Protein AF-A0AAU9DUJ5-F1 (afdb_monomer)

Structure (mmCIF, N/CA/C/O backbone):
data_AF-A0AAU9DUJ5-F1
#
_entry.id   AF-A0AAU9DUJ5-F1
#
loop_
_atom_site.group_PDB
_atom_site.id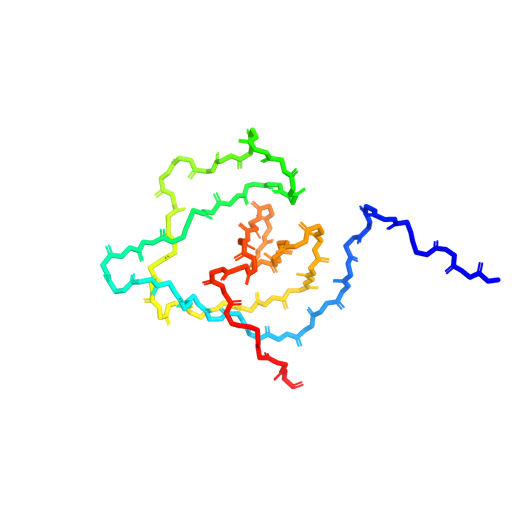
_atom_site.type_symbol
_atom_site.label_atom_id
_atom_site.label_alt_id
_atom_site.label_comp_id
_atom_site.label_asym_id
_atom_site.label_entity_id
_atom_site.label_seq_id
_atom_site.pdbx_PDB_ins_code
_atom_site.Cartn_x
_atom_site.Cartn_y
_atom_site.Cartn_z
_atom_site.occupancy
_atom_site.B_iso_or_equiv
_atom_site.auth_seq_id
_atom_site.auth_comp_id
_atom_site.auth_asym_id
_atom_site.auth_atom_id
_atom_site.pdbx_PDB_model_num
ATOM 1 N N . MET A 1 1 ? -5.221 25.408 14.394 1.00 40.72 1 MET A N 1
ATOM 2 C CA . MET A 1 1 ? -5.136 24.892 13.011 1.00 40.72 1 MET A CA 1
ATOM 3 C C . MET A 1 1 ? -4.140 23.745 13.014 1.00 40.72 1 MET A C 1
ATOM 5 O O . MET A 1 1 ? -2.975 23.975 13.306 1.00 40.72 1 MET A O 1
ATOM 9 N N . SER A 1 2 ? -4.602 22.510 12.834 1.00 40.88 2 SER A N 1
ATOM 10 C CA . SER A 1 2 ? -3.755 21.318 12.943 1.00 40.88 2 SER A CA 1
ATOM 11 C C . SER A 1 2 ? -2.981 21.119 11.642 1.00 40.88 2 SER A C 1
ATOM 13 O O . SER A 1 2 ? -3.554 20.686 10.646 1.00 40.88 2 SER A O 1
ATOM 15 N N . PHE A 1 3 ? -1.688 21.443 11.635 1.00 47.38 3 PHE A N 1
ATOM 16 C CA . PHE A 1 3 ? -0.788 21.027 10.564 1.00 47.38 3 PHE A CA 1
ATOM 17 C C . PHE A 1 3 ? -0.612 19.514 10.678 1.00 47.38 3 PHE A C 1
ATOM 19 O O . PHE A 1 3 ? 0.070 19.032 11.581 1.00 47.38 3 PHE A O 1
ATOM 26 N N . THR A 1 4 ? -1.256 18.741 9.806 1.00 50.56 4 THR A N 1
ATOM 27 C CA . THR A 1 4 ? -0.905 17.327 9.655 1.00 50.56 4 THR A CA 1
ATOM 28 C C . THR A 1 4 ? 0.559 17.274 9.231 1.00 50.56 4 THR A C 1
ATOM 30 O O . THR A 1 4 ? 0.890 17.863 8.196 1.00 50.56 4 THR A O 1
ATOM 33 N N . PRO A 1 5 ? 1.456 16.623 9.988 1.00 49.62 5 PRO A N 1
ATOM 34 C CA . PRO A 1 5 ? 2.839 16.514 9.566 1.00 49.62 5 PRO A CA 1
ATOM 35 C C . PRO A 1 5 ? 2.866 15.841 8.196 1.00 49.62 5 PRO A C 1
ATOM 37 O O . PRO A 1 5 ? 2.319 14.747 8.033 1.00 49.62 5 PRO A O 1
ATOM 40 N N . ILE A 1 6 ? 3.535 16.467 7.230 1.00 56.44 6 ILE A N 1
ATOM 41 C CA . ILE A 1 6 ? 3.714 15.999 5.843 1.00 56.44 6 ILE A CA 1
ATOM 42 C C . ILE A 1 6 ? 4.376 14.606 5.719 1.00 56.44 6 ILE A C 1
ATOM 44 O O . ILE A 1 6 ? 4.523 14.090 4.620 1.00 56.44 6 ILE A O 1
ATOM 48 N N . ASN A 1 7 ? 4.716 13.968 6.845 1.00 61.09 7 ASN A N 1
ATOM 49 C CA . ASN A 1 7 ? 5.305 12.634 6.961 1.00 61.09 7 ASN A CA 1
ATOM 50 C C . ASN A 1 7 ? 4.521 11.676 7.881 1.00 61.09 7 ASN A C 1
ATOM 52 O O . ASN A 1 7 ? 5.068 10.668 8.322 1.00 61.09 7 ASN A O 1
ATOM 56 N N . THR A 1 8 ? 3.254 11.958 8.196 1.00 69.38 8 THR A N 1
ATOM 57 C CA . THR A 1 8 ? 2.428 11.050 9.013 1.00 69.38 8 THR A CA 1
ATOM 58 C C . THR A 1 8 ? 1.475 10.216 8.167 1.00 69.38 8 THR A C 1
ATOM 60 O O . THR A 1 8 ? 0.891 10.686 7.191 1.00 69.38 8 THR A O 1
ATOM 63 N N . MET A 1 9 ? 1.343 8.937 8.526 1.00 80.50 9 MET A N 1
ATOM 64 C CA . MET A 1 9 ? 0.430 8.009 7.866 1.00 80.50 9 MET A CA 1
ATOM 65 C C . MET A 1 9 ? -1.012 8.493 8.023 1.00 80.50 9 MET A C 1
ATOM 67 O O . MET A 1 9 ? -1.537 8.546 9.132 1.00 80.50 9 MET A O 1
ATOM 71 N N . THR A 1 10 ? -1.670 8.796 6.908 1.00 86.94 10 THR A N 1
ATOM 72 C CA . THR A 1 10 ? -3.109 9.061 6.873 1.00 86.94 10 THR A CA 1
ATOM 73 C C . THR A 1 10 ? -3.847 7.732 7.031 1.00 86.94 10 THR A C 1
ATOM 75 O O . THR A 1 10 ? -3.661 6.854 6.185 1.00 86.94 10 THR A O 1
ATOM 78 N N . PRO A 1 11 ? -4.660 7.530 8.081 1.00 84.19 11 PRO A N 1
ATOM 79 C CA . PRO A 1 11 ? -5.437 6.307 8.226 1.00 84.19 11 PRO A CA 1
ATOM 80 C C . PRO A 1 11 ? -6.486 6.225 7.111 1.00 84.19 11 PRO A C 1
ATOM 82 O O . PRO A 1 11 ? -7.230 7.168 6.864 1.00 84.19 11 PRO A O 1
ATOM 85 N N . LEU A 1 12 ? -6.539 5.084 6.431 1.00 85.75 12 LEU A N 1
ATOM 86 C CA . LEU A 1 12 ? -7.477 4.796 5.348 1.00 85.75 12 LEU A CA 1
ATOM 87 C C . LEU A 1 12 ? -7.954 3.366 5.518 1.00 85.75 12 LEU A C 1
ATOM 89 O O . LEU A 1 12 ? -7.148 2.481 5.790 1.00 85.75 12 LEU A O 1
ATOM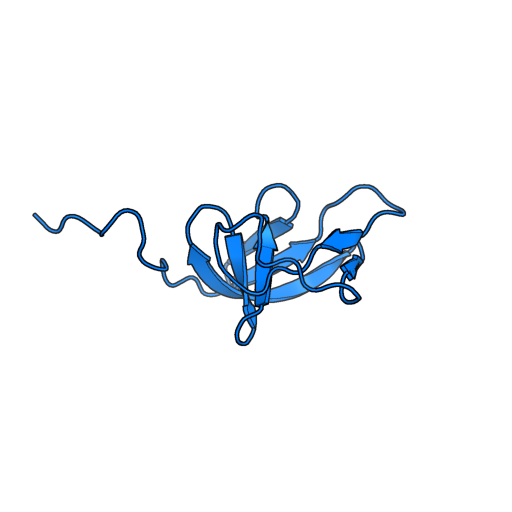 93 N N . ARG A 1 13 ? -9.250 3.129 5.344 1.00 85.50 13 ARG A N 1
ATOM 94 C CA . ARG A 1 13 ? -9.832 1.790 5.413 1.00 85.50 13 ARG A CA 1
ATOM 95 C C . ARG A 1 13 ? -10.493 1.500 4.081 1.00 85.50 13 ARG A C 1
ATOM 97 O O . ARG A 1 13 ? -11.476 2.132 3.718 1.00 85.50 13 ARG A O 1
ATOM 104 N N . GLY A 1 14 ? -9.911 0.567 3.349 1.00 89.31 14 GLY A N 1
ATOM 105 C CA . GLY A 1 14 ? -10.369 0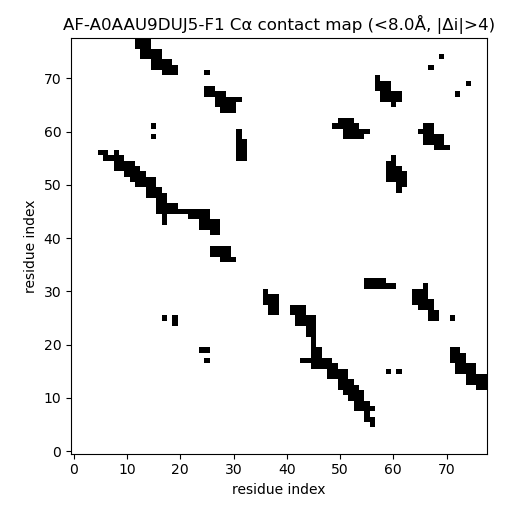.216 2.016 1.00 89.31 14 GLY A CA 1
ATOM 106 C C . GLY A 1 14 ? -9.607 -0.974 1.468 1.00 89.31 14 GLY A C 1
ATOM 107 O O . GLY A 1 14 ? -8.770 -1.578 2.144 1.00 89.31 14 GLY A O 1
ATOM 108 N N . GLU A 1 15 ? -9.877 -1.280 0.216 1.00 90.12 15 GLU A N 1
ATOM 109 C CA . GLU A 1 15 ? -9.164 -2.258 -0.579 1.00 90.12 15 GLU A CA 1
ATOM 110 C C . GLU A 1 15 ? -8.275 -1.546 -1.593 1.00 90.12 15 GLU A C 1
ATOM 112 O O . GLU A 1 15 ? -8.654 -0.548 -2.199 1.00 90.12 15 GLU A O 1
ATOM 117 N N . VAL A 1 16 ? -7.077 -2.063 -1.793 1.00 89.75 16 VAL A N 1
ATOM 118 C CA . VAL A 1 16 ? -6.137 -1.618 -2.807 1.00 89.75 16 VAL A CA 1
ATOM 119 C C . VAL A 1 16 ? -5.959 -2.764 -3.784 1.00 89.75 16 VAL A C 1
ATOM 121 O O . VAL A 1 16 ? -5.464 -3.834 -3.427 1.00 89.75 16 VAL A O 1
ATOM 124 N N . GLN A 1 17 ? -6.382 -2.542 -5.020 1.00 89.75 17 GLN A N 1
ATOM 125 C CA . GLN A 1 17 ? -6.195 -3.469 -6.121 1.00 89.75 17 GLN A CA 1
ATOM 126 C C . GLN A 1 17 ? -4.991 -3.036 -6.947 1.00 89.75 17 GLN A C 1
ATOM 128 O O . GLN A 1 17 ? -4.883 -1.880 -7.343 1.00 89.75 17 GLN A O 1
ATOM 133 N N . ILE A 1 18 ? -4.089 -3.960 -7.251 1.00 87.81 18 ILE A N 1
ATOM 134 C CA . ILE A 1 18 ? -2.955 -3.674 -8.126 1.00 87.81 18 ILE A CA 1
ATOM 135 C C . ILE A 1 18 ? -3.449 -3.590 -9.566 1.00 87.81 18 ILE A C 1
ATOM 137 O O . ILE A 1 18 ? -3.80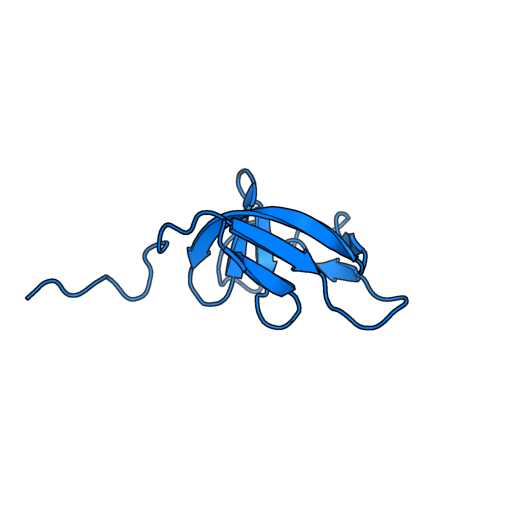9 -4.604 -10.161 1.00 87.81 18 ILE A O 1
ATOM 141 N N . VAL A 1 19 ? -3.441 -2.386 -10.134 1.00 82.75 19 VAL A N 1
ATOM 142 C CA . VAL A 1 19 ? -3.875 -2.114 -11.512 1.00 82.75 19 VAL A CA 1
ATOM 143 C C . VAL A 1 19 ? -2.648 -1.783 -12.361 1.00 82.75 19 VAL A C 1
ATOM 145 O O . VAL A 1 19 ? -2.575 -0.755 -13.023 1.00 82.75 19 VAL A O 1
ATOM 148 N N . TYR A 1 20 ? -1.632 -2.646 -12.307 1.00 80.62 20 TYR A N 1
ATOM 149 C CA . TYR A 1 20 ? -0.428 -2.486 -13.128 1.00 80.62 20 TYR A CA 1
ATOM 150 C C . TYR A 1 20 ? -0.561 -3.158 -14.503 1.00 80.62 20 TYR A C 1
ATOM 152 O O . TYR A 1 20 ? -1.531 -3.870 -14.740 1.00 80.62 20 TYR A O 1
ATOM 160 N N . LYS A 1 21 ? 0.378 -2.954 -15.438 1.00 73.06 21 LYS A N 1
ATOM 161 C CA . LYS A 1 21 ? 0.318 -3.625 -16.751 1.00 73.06 21 LYS A CA 1
ATOM 162 C C . LYS A 1 21 ? 0.286 -5.153 -16.588 1.00 73.06 21 LYS A C 1
ATOM 164 O O . LYS A 1 21 ? 1.019 -5.719 -15.776 1.00 73.06 21 LYS A O 1
ATOM 169 N N . LYS A 1 22 ? -0.556 -5.824 -17.383 1.00 61.19 22 LYS A N 1
ATOM 170 C CA . LYS A 1 22 ? -0.676 -7.292 -17.410 1.00 61.19 22 LYS A CA 1
ATOM 171 C C . LYS A 1 22 ? 0.702 -7.908 -17.700 1.00 61.19 22 LYS A C 1
ATOM 173 O O . LYS A 1 22 ? 1.359 -7.502 -18.652 1.00 61.19 22 LYS A O 1
ATOM 178 N N . GLY A 1 23 ? 1.144 -8.844 -16.861 1.00 63.41 23 GLY A N 1
ATOM 179 C CA . GLY A 1 23 ? 2.482 -9.452 -16.936 1.00 63.41 23 GLY A CA 1
ATOM 180 C C . GLY A 1 23 ? 3.535 -8.801 -16.033 1.00 63.41 23 GLY A C 1
ATOM 181 O O . GLY A 1 23 ? 4.606 -9.370 -15.847 1.00 63.41 23 GLY A O 1
ATOM 182 N N . TYR A 1 24 ? 3.220 -7.667 -15.403 1.00 73.38 24 TYR A N 1
ATOM 183 C CA . TYR A 1 24 ? 4.104 -7.027 -14.440 1.00 73.38 24 TYR A CA 1
ATOM 184 C C . TYR A 1 24 ? 3.525 -7.055 -13.019 1.00 73.38 24 TYR A C 1
ATOM 186 O O . TYR A 1 24 ? 2.312 -7.014 -12.799 1.00 73.38 24 TYR A O 1
ATOM 194 N N . GLY A 1 25 ? 4.424 -7.121 -12.037 1.00 74.00 25 GLY A N 1
ATOM 195 C CA . GLY A 1 25 ? 4.103 -7.015 -10.617 1.00 74.00 25 GLY A CA 1
ATOM 196 C C . GLY A 1 25 ? 4.624 -5.709 -10.029 1.00 74.00 25 GLY A C 1
ATOM 197 O O . GLY A 1 25 ? 5.655 -5.199 -10.465 1.00 74.00 25 GLY A O 1
ATOM 198 N N . VAL A 1 26 ? 3.924 -5.189 -9.026 1.00 81.06 26 VAL A N 1
ATOM 199 C CA . VAL A 1 26 ? 4.368 -4.017 -8.268 1.00 81.06 26 VAL A CA 1
ATOM 200 C C . VAL A 1 26 ? 5.283 -4.473 -7.145 1.00 81.06 26 VAL A C 1
ATOM 202 O O . VAL A 1 26 ? 5.003 -5.451 -6.447 1.00 81.06 26 VAL A O 1
ATOM 205 N N . ASN A 1 27 ? 6.390 -3.760 -6.981 1.00 81.38 27 ASN A N 1
ATOM 206 C CA . ASN A 1 27 ? 7.334 -4.011 -5.906 1.00 81.38 27 ASN A CA 1
ATOM 207 C C . ASN A 1 27 ? 6.696 -3.702 -4.551 1.00 81.38 27 ASN A C 1
ATOM 209 O O . ASN A 1 27 ? 6.057 -2.662 -4.373 1.00 81.38 27 ASN A O 1
ATOM 213 N N . LEU A 1 28 ? 6.896 -4.609 -3.598 1.00 83.56 28 LEU A N 1
ATOM 214 C CA . LEU A 1 28 ? 6.535 -4.380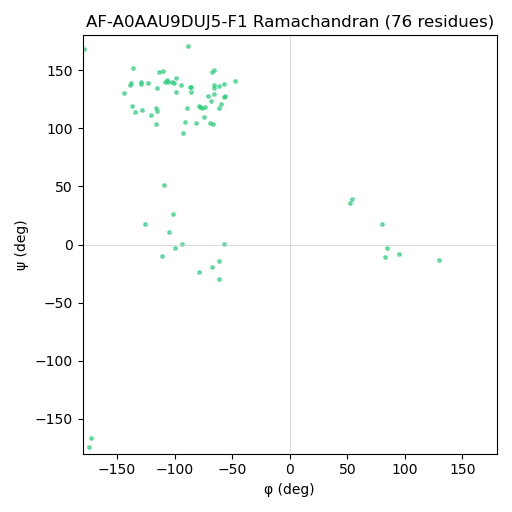 -2.212 1.00 83.56 28 LEU A CA 1
ATOM 215 C C . LEU A 1 28 ? 7.678 -3.651 -1.504 1.00 83.56 28 LEU A C 1
ATOM 217 O O . LEU A 1 28 ? 8.840 -4.051 -1.596 1.00 83.56 28 LEU A O 1
ATOM 221 N N . TRP A 1 29 ? 7.335 -2.591 -0.788 1.00 83.00 29 TRP A N 1
ATOM 222 C CA . TRP A 1 29 ? 8.271 -1.761 -0.043 1.00 83.00 29 TRP A CA 1
ATOM 223 C C . TRP A 1 29 ? 8.126 -2.019 1.454 1.00 83.00 29 TRP A C 1
ATOM 225 O O . TRP A 1 29 ? 7.018 -2.195 1.959 1.00 83.00 29 TRP A O 1
ATOM 235 N N . LYS A 1 30 ? 9.245 -2.028 2.176 1.00 81.12 30 LYS A N 1
ATOM 236 C CA . LYS A 1 30 ? 9.290 -2.210 3.629 1.00 81.12 30 LYS A CA 1
ATOM 237 C C . LYS A 1 30 ? 8.941 -0.925 4.393 1.00 81.12 30 LYS A C 1
ATOM 239 O O . LYS A 1 30 ? 8.453 -0.978 5.518 1.00 81.12 30 LYS A O 1
ATOM 244 N N . SER A 1 31 ? 9.127 0.231 3.759 1.00 78.19 31 SER A N 1
ATOM 245 C CA . SER A 1 31 ? 8.861 1.560 4.319 1.00 78.19 31 SER A CA 1
ATOM 246 C C . SER A 1 31 ? 8.141 2.469 3.317 1.00 78.19 31 SER A C 1
ATOM 248 O O . SER A 1 31 ? 8.292 2.330 2.103 1.00 78.19 31 SER A O 1
ATOM 250 N N . ALA A 1 32 ? 7.354 3.420 3.829 1.00 71.44 32 ALA A N 1
ATOM 251 C CA . ALA A 1 32 ? 6.682 4.425 3.013 1.00 71.44 32 ALA A CA 1
ATOM 252 C C . ALA A 1 32 ? 7.674 5.502 2.549 1.00 71.44 32 ALA A C 1
ATOM 254 O O . ALA A 1 32 ? 8.224 6.230 3.373 1.00 71.44 32 ALA A O 1
ATOM 255 N N . GLY A 1 33 ? 7.876 5.638 1.236 1.00 63.50 33 GLY A N 1
ATOM 256 C CA . GLY A 1 33 ? 8.617 6.769 0.668 1.00 63.50 33 GLY A CA 1
ATOM 257 C C . GLY A 1 33 ? 10.142 6.676 0.720 1.00 63.50 33 GLY A C 1
ATOM 258 O O . GLY A 1 33 ? 10.799 7.699 0.568 1.00 63.50 33 GLY A O 1
ATOM 259 N N . THR A 1 34 ? 10.726 5.491 0.924 1.00 58.44 34 THR A N 1
ATOM 260 C CA . THR A 1 34 ? 12.186 5.308 0.859 1.00 58.44 34 THR A CA 1
ATOM 261 C C . THR A 1 34 ? 12.561 4.378 -0.288 1.00 58.44 34 THR A C 1
ATOM 263 O O . THR A 1 34 ? 12.242 3.191 -0.261 1.00 58.44 34 THR A O 1
ATOM 266 N N . THR A 1 35 ? 13.313 4.891 -1.263 1.00 54.94 35 THR A N 1
ATOM 267 C CA . THR A 1 35 ? 13.871 4.127 -2.396 1.00 54.94 35 THR A CA 1
ATOM 268 C C . THR A 1 35 ? 14.836 3.014 -1.955 1.00 54.94 35 THR A C 1
ATOM 270 O O . THR A 1 35 ? 15.118 2.105 -2.728 1.00 54.94 35 THR A O 1
ATOM 273 N N . ASN A 1 36 ? 15.282 3.036 -0.692 1.00 55.09 36 ASN A N 1
ATOM 274 C CA . ASN A 1 36 ? 16.180 2.045 -0.084 1.00 55.09 36 ASN A CA 1
ATOM 275 C C . ASN A 1 36 ? 15.456 0.908 0.666 1.00 55.09 36 ASN A C 1
ATOM 277 O O . ASN A 1 36 ? 16.107 0.036 1.232 1.00 55.09 36 ASN A O 1
ATOM 281 N N . GLY A 1 37 ? 14.118 0.904 0.696 1.00 57.81 37 GLY A N 1
ATOM 282 C CA . GLY A 1 37 ? 13.308 -0.080 1.423 1.00 57.81 37 GLY A CA 1
ATOM 283 C C . GLY A 1 37 ? 12.712 -1.181 0.545 1.00 57.81 37 GLY A C 1
ATOM 284 O O . GLY A 1 37 ? 11.635 -1.676 0.865 1.00 57.81 37 GLY A O 1
ATOM 285 N N . PHE A 1 38 ? 13.320 -1.520 -0.593 1.00 63.75 38 PHE A N 1
ATOM 286 C CA . PHE A 1 38 ? 12.796 -2.569 -1.472 1.00 63.75 38 PHE A CA 1
ATOM 287 C C . PHE A 1 38 ? 12.771 -3.921 -0.743 1.00 63.75 38 PHE A C 1
ATOM 289 O O . PHE A 1 38 ? 13.732 -4.271 -0.061 1.00 63.75 38 PHE A O 1
ATOM 296 N N . TYR A 1 39 ? 11.682 -4.685 -0.876 1.00 65.06 39 TYR A N 1
ATOM 297 C CA . TYR A 1 39 ? 11.633 -6.076 -0.429 1.00 65.06 39 TYR A CA 1
ATOM 298 C C . TYR A 1 39 ? 12.016 -6.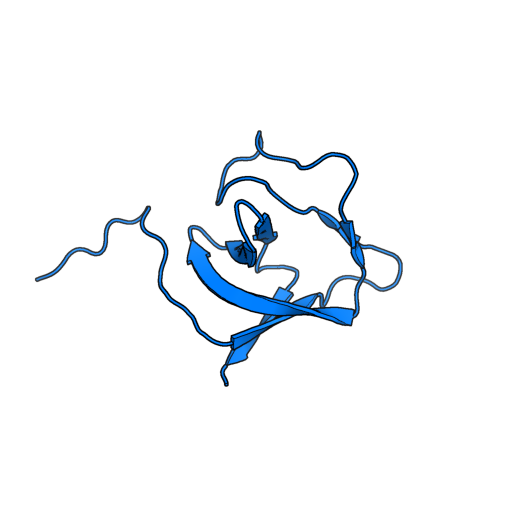996 -1.605 1.00 65.06 39 TYR A C 1
ATOM 300 O O . TYR A 1 39 ? 11.152 -7.316 -2.435 1.00 65.06 39 TYR A O 1
ATOM 308 N N . PRO A 1 40 ? 13.290 -7.424 -1.726 1.00 56.09 40 PRO A N 1
ATOM 309 C CA . PRO A 1 40 ? 13.723 -8.296 -2.808 1.00 56.09 40 PRO A CA 1
ATOM 310 C C . PRO A 1 40 ? 13.068 -9.667 -2.653 1.00 56.09 40 PRO A C 1
ATOM 312 O O . PRO A 1 40 ? 13.440 -10.463 -1.800 1.00 56.09 40 PRO A O 1
ATOM 315 N N . GLY A 1 41 ? 12.048 -9.926 -3.469 1.00 64.81 41 GLY A N 1
ATOM 316 C CA . GLY A 1 41 ? 11.431 -11.248 -3.594 1.00 64.81 41 GLY A CA 1
ATOM 317 C C . GLY A 1 41 ? 9.913 -11.275 -3.466 1.00 64.81 41 GLY A C 1
ATOM 318 O O . GLY A 1 41 ? 9.303 -12.264 -3.857 1.00 64.81 41 GLY A O 1
ATOM 319 N N . ARG A 1 42 ? 9.267 -10.198 -2.996 1.00 74.69 42 ARG A N 1
ATOM 320 C CA . ARG A 1 42 ? 7.799 -10.149 -2.909 1.00 74.69 42 ARG A CA 1
ATOM 321 C C . ARG A 1 42 ? 7.253 -9.062 -3.824 1.00 74.69 42 ARG A C 1
ATOM 323 O O . ARG A 1 42 ? 7.344 -7.874 -3.533 1.00 74.69 42 ARG A O 1
ATOM 330 N N . LYS A 1 43 ? 6.699 -9.490 -4.957 1.00 78.50 43 LYS A N 1
ATOM 331 C CA . LYS A 1 43 ? 5.969 -8.634 -5.896 1.00 78.50 43 LYS A CA 1
ATOM 332 C C . LYS A 1 43 ? 4.489 -8.960 -5.816 1.00 78.50 43 LYS A C 1
ATOM 334 O O . LYS A 1 43 ? 4.109 -10.124 -5.717 1.00 78.50 43 LYS A O 1
ATOM 339 N N . LEU A 1 44 ? 3.659 -7.931 -5.870 1.00 82.19 44 LEU A N 1
ATOM 340 C CA . LEU A 1 44 ? 2.217 -8.092 -5.960 1.00 82.19 44 LEU A CA 1
ATOM 341 C C . LEU A 1 44 ? 1.844 -8.156 -7.435 1.00 82.19 44 LEU A C 1
ATOM 343 O O . LEU A 1 44 ? 2.082 -7.203 -8.177 1.00 82.19 44 LEU A O 1
ATOM 347 N N . MET A 1 45 ? 1.291 -9.282 -7.870 1.00 81.56 45 MET A N 1
ATOM 348 C CA . MET A 1 45 ? 0.862 -9.437 -9.258 1.00 81.56 45 MET A CA 1
ATOM 349 C C . MET A 1 45 ? -0.331 -8.525 -9.555 1.00 81.56 45 MET A C 1
ATOM 351 O O . MET A 1 45 ? -1.163 -8.273 -8.676 1.00 81.56 45 MET A O 1
ATOM 355 N N . HIS A 1 46 ? -0.437 -8.057 -10.799 1.00 83.06 46 HIS A N 1
ATOM 356 C CA . HIS A 1 46 ? -1.633 -7.371 -11.286 1.00 83.06 46 HIS A CA 1
ATOM 357 C C . HIS A 1 46 ? -2.919 -8.132 -10.919 1.00 83.06 46 HIS A C 1
ATOM 359 O O . HIS A 1 46 ? -2.967 -9.359 -10.977 1.00 83.06 46 HIS A O 1
ATOM 365 N N . GLY A 1 47 ? -3.962 -7.393 -10.543 1.00 82.81 47 GLY A N 1
ATOM 366 C CA . GLY A 1 47 ? -5.251 -7.936 -10.123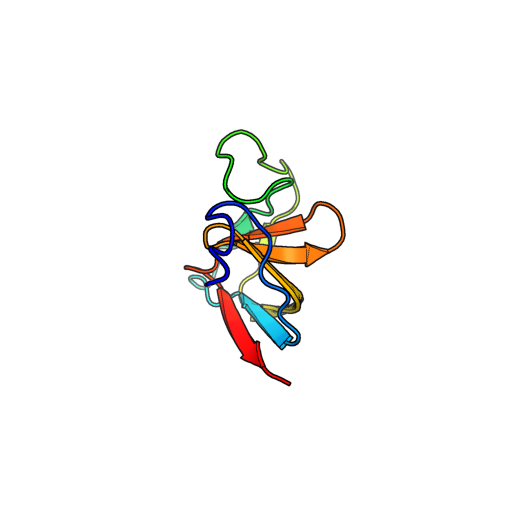 1.00 82.81 47 GLY A CA 1
ATOM 367 C C . GLY A 1 47 ? -5.304 -8.368 -8.656 1.00 82.81 47 GLY A C 1
ATOM 368 O O . GLY A 1 47 ? -6.401 -8.586 -8.145 1.00 82.81 47 GLY A O 1
ATOM 369 N N . SER A 1 48 ? -4.165 -8.428 -7.957 1.00 86.44 48 SER A N 1
ATOM 370 C CA . SER A 1 48 ? -4.133 -8.743 -6.524 1.00 86.44 48 SER A CA 1
ATOM 371 C C . SER A 1 48 ? -4.812 -7.643 -5.711 1.00 86.44 48 SER A C 1
ATOM 373 O O . SER A 1 48 ? -4.579 -6.458 -5.951 1.00 86.44 48 SER A O 1
ATOM 375 N N . LYS A 1 49 ? -5.620 -8.040 -4.730 1.00 88.94 49 LYS A N 1
ATOM 376 C CA . LYS A 1 49 ? -6.393 -7.147 -3.862 1.00 88.94 49 LYS A CA 1
ATOM 377 C C . LYS A 1 49 ? -5.911 -7.261 -2.425 1.00 88.94 49 LYS A C 1
ATOM 379 O O . LYS A 1 49 ? -5.728 -8.368 -1.925 1.00 88.94 49 LYS A O 1
A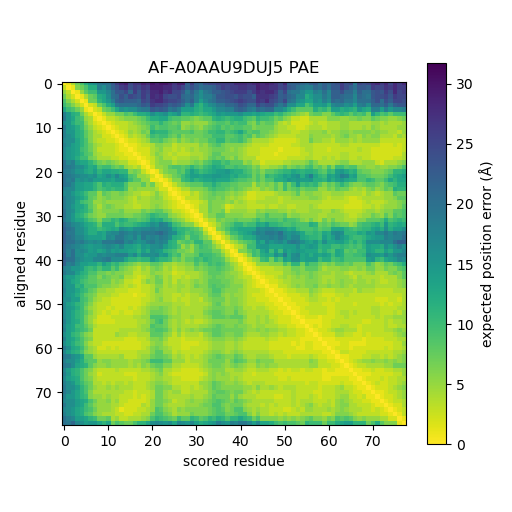TOM 384 N N . TRP A 1 50 ? -5.725 -6.124 -1.767 1.00 88.38 50 TRP A N 1
ATOM 385 C CA . TRP A 1 50 ? -5.181 -6.056 -0.416 1.00 88.38 50 TRP A CA 1
ATOM 386 C C . TRP A 1 50 ? -5.926 -5.041 0.429 1.00 88.38 50 TRP A C 1
ATOM 388 O O . TRP A 1 50 ? -6.213 -3.940 -0.026 1.00 88.38 50 TRP A O 1
ATOM 398 N N . LYS A 1 51 ? -6.195 -5.371 1.690 1.00 89.62 51 LYS A N 1
ATOM 399 C CA . LYS A 1 51 ? -6.774 -4.405 2.625 1.00 89.62 51 LYS A CA 1
ATOM 400 C C . LYS A 1 51 ? -5.726 -3.355 2.973 1.00 89.62 51 LYS A C 1
ATOM 402 O O . LYS A 1 51 ? -4.628 -3.710 3.393 1.00 89.62 51 LYS A O 1
ATOM 407 N N . THR A 1 52 ? -6.067 -2.080 2.820 1.00 90.25 52 THR A N 1
ATOM 408 C CA . THR A 1 52 ? -5.225 -0.976 3.278 1.00 90.25 52 THR A CA 1
ATOM 409 C C . THR A 1 52 ? -5.699 -0.446 4.623 1.00 90.25 52 THR A C 1
ATOM 411 O O . THR A 1 52 ? -6.898 -0.392 4.899 1.00 90.25 52 THR A O 1
ATOM 414 N N . SER A 1 53 ? -4.732 -0.070 5.456 1.00 88.19 53 SER A N 1
ATOM 415 C CA . SER A 1 53 ? -4.943 0.547 6.775 1.00 88.19 53 SER A CA 1
ATOM 416 C C . SER A 1 53 ? -4.522 2.019 6.817 1.00 88.19 53 SER A C 1
ATOM 418 O O . SER A 1 53 ? -4.809 2.734 7.780 1.00 88.19 53 SER A O 1
ATOM 420 N N . GLY A 1 54 ? -3.850 2.492 5.767 1.00 88.38 54 GLY A N 1
ATOM 421 C CA . GLY A 1 54 ? -3.362 3.856 5.686 1.00 88.38 54 GLY A CA 1
ATOM 422 C C . GLY A 1 54 ? -2.649 4.159 4.380 1.00 88.38 54 GLY A C 1
ATOM 423 O O . GLY A 1 54 ? -2.325 3.263 3.600 1.00 88.38 54 GLY A O 1
ATOM 424 N N . LYS A 1 55 ? -2.391 5.441 4.147 1.00 86.94 55 LYS A N 1
ATOM 425 C CA . LYS A 1 55 ? -1.533 5.936 3.075 1.00 86.94 55 LYS A CA 1
ATOM 426 C C . LYS A 1 55 ? -0.519 6.908 3.644 1.00 86.94 55 LYS A C 1
ATOM 428 O O . LYS A 1 55 ? -0.849 7.736 4.485 1.00 86.94 55 LYS A O 1
ATOM 433 N N . GLN A 1 56 ? 0.710 6.824 3.166 1.00 86.62 56 GLN A N 1
ATOM 434 C CA . GLN A 1 56 ? 1.782 7.730 3.545 1.00 86.62 56 GLN A CA 1
ATOM 435 C C . GLN A 1 56 ? 2.665 7.992 2.334 1.00 86.62 56 GLN A C 1
ATOM 437 O O . GLN A 1 56 ? 3.080 7.056 1.657 1.00 86.62 56 GLN A O 1
ATOM 442 N N . ASN A 1 57 ? 2.943 9.266 2.055 1.00 83.50 57 ASN A N 1
ATOM 443 C CA . ASN A 1 57 ? 3.865 9.691 1.000 1.00 83.50 57 ASN A CA 1
ATOM 444 C C . ASN A 1 57 ? 3.580 9.072 -0.391 1.00 83.50 57 ASN A C 1
ATOM 446 O O . ASN A 1 57 ? 4.490 8.703 -1.124 1.00 83.50 57 ASN A O 1
ATOM 450 N N . GLY A 1 58 ? 2.299 8.870 -0.727 1.00 83.62 58 GLY A N 1
ATOM 451 C CA . GLY A 1 58 ? 1.881 8.225 -1.982 1.00 83.62 58 GLY A CA 1
ATOM 452 C C . GLY A 1 58 ? 1.853 6.689 -1.963 1.00 83.62 58 GLY A C 1
ATOM 453 O O . GLY A 1 58 ? 1.397 6.088 -2.934 1.00 83.62 58 GLY A O 1
ATOM 454 N N . PHE A 1 59 ? 2.250 6.048 -0.863 1.00 86.56 59 PHE A N 1
ATOM 455 C CA . PHE A 1 59 ? 2.214 4.595 -0.681 1.00 86.56 59 PHE A CA 1
ATOM 456 C C . PHE A 1 59 ? 1.026 4.167 0.177 1.00 86.56 59 PHE A C 1
ATOM 458 O O . PHE A 1 59 ? 0.734 4.803 1.186 1.00 86.56 59 PHE A O 1
ATOM 465 N N . TYR A 1 60 ? 0.372 3.063 -0.173 1.00 89.25 60 TYR A N 1
ATOM 466 C CA . TYR A 1 60 ? -0.667 2.432 0.641 1.00 89.25 60 TYR A CA 1
ATOM 467 C C . TYR A 1 60 ? -0.081 1.325 1.519 1.00 89.25 60 TYR A C 1
ATOM 469 O O . TYR A 1 60 ? 0.731 0.524 1.056 1.00 89.25 60 TYR A O 1
ATOM 477 N N . LYS A 1 61 ? -0.513 1.261 2.780 1.00 89.12 61 LYS A N 1
ATOM 478 C CA . LYS A 1 61 ? -0.084 0.256 3.753 1.00 89.12 61 LYS A CA 1
ATOM 479 C C . LYS A 1 61 ? -1.003 -0.952 3.713 1.00 89.12 61 LYS A C 1
ATOM 481 O O . LYS A 1 61 ? -2.106 -0.910 4.260 1.00 89.12 61 LYS A O 1
ATOM 486 N N . ILE A 1 62 ? -0.512 -2.038 3.133 1.00 88.62 62 ILE A N 1
ATOM 487 C CA . ILE A 1 62 ? -1.273 -3.281 2.953 1.00 88.62 62 ILE A CA 1
ATOM 488 C C . ILE A 1 62 ? -0.967 -4.358 4.004 1.00 88.62 62 ILE A C 1
ATOM 490 O O . ILE A 1 62 ? -1.572 -5.426 4.003 1.00 88.62 62 ILE A O 1
ATOM 494 N N . GLY A 1 63 ? -0.023 -4.086 4.906 1.00 85.19 63 GLY A N 1
ATOM 495 C CA . GLY A 1 63 ? 0.383 -5.009 5.959 1.00 85.19 63 GLY A CA 1
ATOM 496 C C . GLY A 1 63 ? 1.356 -4.373 6.952 1.00 85.19 63 GLY A C 1
ATOM 497 O O . GLY A 1 63 ? 1.543 -3.153 6.983 1.00 85.19 63 GLY A O 1
ATOM 498 N N . LYS A 1 64 ? 1.986 -5.208 7.782 1.00 80.00 64 LYS A N 1
ATOM 499 C CA . LYS A 1 64 ? 3.056 -4.786 8.696 1.00 80.00 64 LYS A CA 1
ATOM 500 C C . LYS A 1 64 ? 4.349 -4.628 7.898 1.00 80.00 64 LYS A C 1
ATOM 502 O O . LYS A 1 64 ? 4.799 -5.598 7.303 1.00 80.00 64 LYS A O 1
ATOM 507 N N . ASP A 1 65 ? 4.896 -3.413 7.863 1.00 81.94 65 ASP A N 1
ATOM 508 C CA . ASP A 1 65 ? 6.085 -3.060 7.068 1.00 81.94 65 ASP A CA 1
ATOM 509 C C . ASP A 1 65 ? 5.934 -3.431 5.587 1.00 81.94 65 ASP A C 1
ATOM 511 O O . ASP A 1 65 ? 6.844 -3.954 4.953 1.00 81.94 65 ASP A O 1
ATOM 515 N N . GLN A 1 66 ? 4.730 -3.230 5.052 1.00 86.31 66 GLN A N 1
ATOM 516 C CA . GLN A 1 66 ? 4.379 -3.575 3.682 1.00 86.31 66 GLN A CA 1
ATOM 517 C C . GLN A 1 66 ? 3.621 -2.424 3.044 1.00 86.31 66 GLN A C 1
ATOM 519 O O . GLN A 1 66 ? 2.495 -2.093 3.432 1.00 86.31 66 GLN A O 1
ATOM 524 N N . TRP A 1 67 ? 4.264 -1.836 2.048 1.00 87.12 67 TRP A N 1
ATOM 525 C CA . TRP A 1 67 ? 3.842 -0.618 1.388 1.00 87.12 67 TRP A CA 1
ATOM 526 C C . TRP A 1 67 ? 3.838 -0.823 -0.117 1.00 87.12 67 TRP A C 1
ATOM 528 O O . TRP A 1 67 ? 4.751 -1.422 -0.685 1.00 87.12 67 TRP A O 1
ATOM 538 N N . VAL A 1 68 ? 2.803 -0.314 -0.772 1.00 86.31 68 VAL A N 1
ATOM 539 C CA . VAL A 1 68 ? 2.657 -0.382 -2.223 1.00 86.31 68 VAL A CA 1
ATOM 540 C C . VAL A 1 68 ? 2.501 1.012 -2.799 1.00 86.31 68 VAL A C 1
ATOM 542 O O . VAL A 1 68 ? 1.813 1.853 -2.226 1.00 86.31 68 VAL A O 1
ATOM 545 N N . GLN A 1 69 ? 3.148 1.268 -3.930 1.00 85.88 69 GLN A N 1
ATOM 546 C CA . GLN A 1 69 ? 3.076 2.562 -4.595 1.00 85.88 69 GLN A CA 1
ATOM 547 C C . GLN A 1 69 ? 1.667 2.777 -5.160 1.00 85.88 69 GLN A C 1
ATOM 549 O O . GLN A 1 69 ? 1.170 1.964 -5.941 1.00 85.88 69 GLN A O 1
ATOM 554 N N . GLY A 1 70 ? 1.019 3.870 -4.753 1.00 83.81 70 GLY A N 1
ATOM 555 C CA . GLY A 1 70 ? -0.365 4.160 -5.122 1.00 83.81 70 GLY A CA 1
ATOM 556 C C . GLY A 1 70 ? -0.576 4.475 -6.599 1.00 83.81 70 GLY A C 1
ATOM 557 O O . GLY A 1 70 ? -1.684 4.329 -7.090 1.00 83.81 70 GLY A O 1
ATOM 558 N N . GLU A 1 71 ? 0.478 4.844 -7.323 1.00 85.12 71 GLU A N 1
ATOM 559 C CA . GLU A 1 71 ? 0.438 5.061 -8.775 1.00 85.12 71 GLU A CA 1
ATOM 560 C C . GLU A 1 71 ? 0.063 3.791 -9.555 1.00 85.12 71 GLU A C 1
ATOM 562 O O . GLU A 1 71 ? -0.574 3.855 -10.600 1.00 85.12 71 GLU A O 1
ATOM 567 N N . TYR A 1 72 ? 0.406 2.620 -9.014 1.00 86.31 72 TYR A N 1
ATOM 568 C CA . TYR A 1 72 ? 0.132 1.323 -9.636 1.00 86.31 72 TYR A CA 1
ATOM 569 C C . TYR A 1 72 ? -1.019 0.571 -8.961 1.00 86.31 72 TYR A C 1
ATOM 571 O O . TYR A 1 72 ? -1.222 -0.624 -9.203 1.00 86.31 72 TYR A O 1
ATOM 579 N N . ALA A 1 73 ? -1.747 1.247 -8.072 1.00 86.38 73 ALA A N 1
ATOM 580 C CA . ALA A 1 73 ? -2.726 0.619 -7.210 1.00 86.38 73 ALA A CA 1
ATOM 581 C C . ALA A 1 73 ? -4.015 1.450 -7.124 1.00 86.38 73 ALA A C 1
ATOM 583 O O . ALA A 1 73 ? -4.022 2.587 -6.658 1.00 86.38 73 ALA A O 1
ATOM 584 N N . GLY A 1 74 ? -5.126 0.857 -7.553 1.00 87.50 74 GLY A N 1
ATOM 585 C CA . GLY A 1 74 ? -6.457 1.433 -7.433 1.00 87.50 74 GLY A CA 1
ATOM 586 C C . GLY A 1 74 ? -6.988 1.249 -6.016 1.00 87.50 74 GLY A C 1
ATOM 587 O O . GLY A 1 74 ? -7.138 0.121 -5.552 1.00 87.50 74 GLY A O 1
ATOM 588 N N . TYR A 1 75 ? -7.270 2.351 -5.327 1.00 87.94 75 TYR A N 1
ATOM 589 C CA . TYR A 1 75 ? -7.918 2.334 -4.018 1.00 87.94 75 TYR A CA 1
ATOM 590 C C . TYR A 1 75 ? -9.441 2.322 -4.167 1.00 87.94 75 TYR A C 1
ATOM 592 O O . TYR A 1 75 ? -10.004 3.100 -4.936 1.00 87.94 75 TYR A O 1
ATOM 600 N N . ARG A 1 76 ? -10.105 1.477 -3.381 1.00 86.62 76 ARG A N 1
ATOM 601 C CA . ARG A 1 76 ? -11.555 1.405 -3.235 1.00 86.62 76 ARG A CA 1
ATOM 602 C C . ARG A 1 76 ? -11.896 1.465 -1.750 1.00 86.62 76 ARG A C 1
ATOM 604 O O . ARG A 1 76 ? -11.515 0.575 -0.997 1.00 86.62 76 ARG A O 1
ATOM 611 N N . ALA A 1 77 ? -12.584 2.518 -1.325 1.00 82.81 77 ALA A N 1
ATOM 612 C CA . ALA A 1 77 ? -13.091 2.605 0.042 1.00 82.81 77 ALA A CA 1
ATOM 613 C C . ALA A 1 77 ? -14.163 1.529 0.284 1.00 82.81 77 ALA A C 1
ATOM 615 O O . ALA A 1 77 ? -14.851 1.124 -0.660 1.00 82.81 77 ALA A O 1
ATOM 616 N N . TYR A 1 78 ? -14.260 1.073 1.532 1.00 65.50 78 TYR A N 1
ATOM 617 C CA . TYR A 1 78 ? -15.420 0.319 2.009 1.00 65.50 78 TYR A CA 1
ATOM 618 C C . TYR A 1 78 ? -16.527 1.279 2.434 1.00 65.50 78 TYR A C 1
ATOM 620 O O . TYR A 1 78 ? -16.175 2.368 2.947 1.00 65.50 78 TYR A O 1
#

Secondary structure (DSSP, 8-state):
-----TTSPEEEEEEEEE-PPTT-EEEEESSTT-TT-EEEEEEEETT-EEEEEEEETTEEEEETTEEEEGGGEEEEE-

Mean predicted aligned error: 7.77 Å

Foldseek 3Di:
DDDPPLFDWAFAWWKKAQQAPQPDFFWKFLDAPDPPGTDPPDTHHHGDMATFGTDGNQWTHRDNSTTTRNVRIDTDHD

pLDDT: mean 77.38, std 13.06, range [40.72, 90.25]

Solvent-accessible surface area (backbone atoms only — not comparable to full-atom values): 4406 Å² total; per-residue (Å²): 133,87,78,74,61,95,86,54,69,45,78,40,66,29,38,34,31,27,65,42,61,88,95,42,56,48,66,31,19,45,44,68,75,46,94,86,27,68,43,92,84,53,60,48,46,45,73,43,72,38,57,27,60,22,37,27,78,67,17,34,28,56,54,87,62,30,21,36,56,39,92,42,31,48,76,43,75,115

Nearest PDB structures (foldseek):
  6ilu-assembly2_B  TM=8.528E-01  e=4.974E-03  Bacillus phage PBC5
  6biq-assembly4_C  TM=5.723E-01  e=2.463E-01  Trichomonas vaginalis
  6biq-assembly5_D  TM=5.900E-01  e=4.373E-01  Trichomonas vaginalis
  2jxb-assembly1_A  TM=5.154E-01  e=8.647E+00  unclassified

Organism: NCBI:txid2932183

Sequence (78 aa):
MSFTPINTMTPLRGEVQIVYKKGYGVNLWKSAGTTNGFYPGRKLMHGSKWKTSGKQNGFYKIGKDQWVQGEYAGYRAY

Radius of gyration: 12.42 Å; Cα conta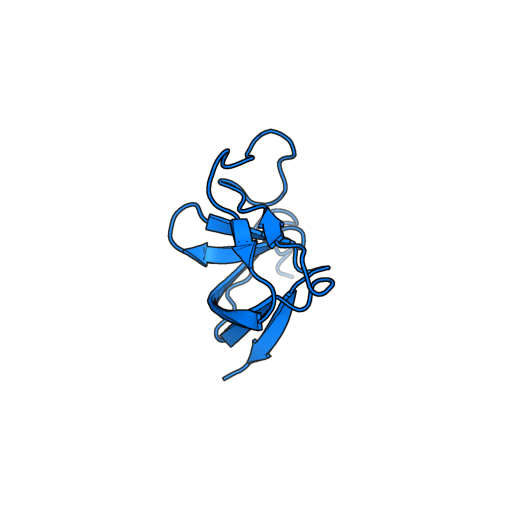cts (8 Å, |Δi|>4): 174; chains: 1; bounding box: 32×36×30 Å